Protein AF-A0A662VFW8-F1 (afdb_monomer)

Sequence (160 aa):
MGSIIVREAGLEDLKGFLRLYAEFYNELRLRQSLRTCDPNEFLEDVKRALARDKVFLAESNDGVLIGFIRVSQREGCYWVEELYVRPKYRGWGIGRRLVKVAERYVAKHDPFIYIMVLPQDRRAMRFWLHMGYTLLNTIELAKNLKSPGKHGGTRPFPLL

Mean predicted aligned error: 5.41 Å

Solvent-accessible surface area (backbone atoms only — not comparable to full-atom values): 10024 Å² total; per-residue (Å²): 133,80,64,71,49,74,44,75,62,58,81,85,37,50,73,60,49,35,49,55,51,36,50,49,54,30,55,54,26,49,77,67,77,41,80,70,74,64,47,73,80,45,46,68,58,46,54,48,40,72,74,72,33,52,42,36,35,31,29,40,78,85,71,44,79,47,30,39,31,35,33,41,75,57,97,93,41,40,31,51,78,46,78,46,57,46,77,93,59,57,92,70,56,52,68,59,54,46,50,57,50,50,51,61,56,41,61,76,78,39,98,60,76,43,72,86,76,63,87,83,45,55,67,58,51,53,50,42,47,73,73,70,54,79,86,84,82,81,84,89,85,78,79,87,88,61,86,83,59,100,75,73,75,91,72,79,72,82,83,129

Structure (mmCIF, N/CA/C/O backbone):
data_AF-A0A662VFW8-F1
#
_entry.id   AF-A0A662VFW8-F1
#
loop_
_atom_site.group_PDB
_atom_site.id
_atom_site.type_symbol
_atom_site.label_atom_id
_atom_site.label_alt_id
_atom_site.label_comp_id
_atom_site.label_asym_id
_atom_site.label_entity_id
_atom_site.label_seq_id
_atom_site.pdbx_PDB_ins_code
_atom_site.Cartn_x
_atom_site.Cartn_y
_atom_site.Cartn_z
_atom_site.occupancy
_atom_site.B_iso_or_equiv
_atom_site.auth_seq_id
_atom_site.auth_comp_id
_atom_site.auth_asym_id
_atom_site.auth_atom_id
_atom_site.pdbx_PDB_model_num
ATOM 1 N N . MET A 1 1 ? -21.309 -7.726 11.410 1.00 51.25 1 MET A N 1
ATOM 2 C CA . MET A 1 1 ? -19.987 -7.268 10.919 1.00 51.25 1 MET A CA 1
ATOM 3 C C . MET A 1 1 ? -20.240 -6.062 10.031 1.00 51.25 1 MET A C 1
ATOM 5 O O . MET A 1 1 ? -20.967 -6.217 9.059 1.00 51.25 1 MET A O 1
ATOM 9 N N . GLY A 1 2 ? -19.765 -4.873 10.413 1.00 60.75 2 GLY A N 1
ATOM 10 C CA . GLY A 1 2 ? -20.024 -3.645 9.650 1.00 60.75 2 GLY A CA 1
ATOM 11 C C . GLY A 1 2 ? -19.483 -3.746 8.223 1.00 60.75 2 GLY A C 1
ATOM 12 O O . GLY A 1 2 ? -18.476 -4.418 7.985 1.00 60.75 2 GLY A O 1
ATOM 13 N N . SER A 1 3 ? -20.164 -3.118 7.268 1.00 82.50 3 SER A N 1
ATOM 14 C CA . SER A 1 3 ? -19.655 -3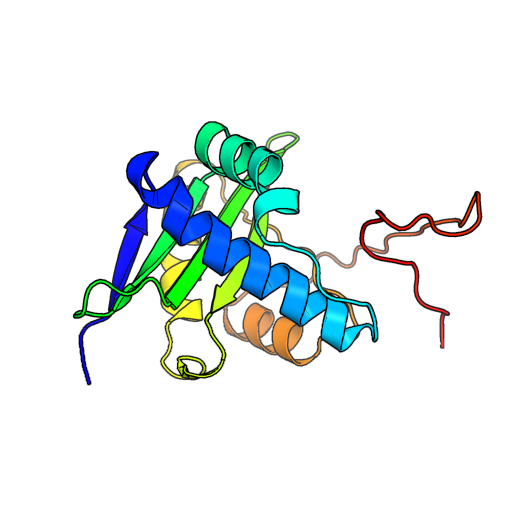.008 5.904 1.00 82.50 3 SER A CA 1
ATOM 15 C C . SER A 1 3 ? -18.337 -2.224 5.891 1.00 82.50 3 SER A C 1
ATOM 17 O O . SER A 1 3 ? -18.062 -1.389 6.750 1.00 82.50 3 SER A O 1
ATOM 19 N N . ILE A 1 4 ? -17.476 -2.570 4.939 1.00 91.75 4 ILE A N 1
ATOM 20 C CA . ILE A 1 4 ? -16.197 -1.901 4.701 1.00 91.75 4 ILE A CA 1
ATOM 21 C C . ILE A 1 4 ? -16.237 -1.434 3.264 1.00 91.75 4 ILE A C 1
ATOM 23 O O . ILE A 1 4 ? -16.420 -2.263 2.362 1.00 91.75 4 ILE A O 1
ATOM 27 N N . ILE A 1 5 ? -16.064 -0.133 3.083 1.00 94.88 5 ILE A N 1
ATOM 28 C CA . ILE A 1 5 ? -16.070 0.527 1.785 1.00 94.88 5 ILE A CA 1
ATOM 29 C C . ILE A 1 5 ? -14.619 0.671 1.337 1.00 94.88 5 ILE A C 1
ATOM 31 O O . ILE A 1 5 ? -13.746 1.010 2.133 1.00 94.88 5 ILE A O 1
ATOM 35 N N . VAL A 1 6 ? -14.355 0.370 0.066 1.00 97.69 6 VAL A N 1
ATOM 36 C CA . VAL A 1 6 ? -13.077 0.687 -0.575 1.00 97.69 6 VAL A CA 1
ATOM 37 C C . VAL A 1 6 ? -13.355 1.694 -1.674 1.00 97.69 6 VAL A C 1
ATOM 39 O O . VAL A 1 6 ? -14.168 1.418 -2.557 1.00 97.69 6 VAL A O 1
ATOM 42 N N . ARG A 1 7 ? -12.693 2.847 -1.608 1.00 97.31 7 ARG A N 1
ATOM 43 C CA . ARG A 1 7 ? -12.855 3.953 -2.557 1.00 97.31 7 ARG A CA 1
ATOM 44 C C . ARG A 1 7 ? -11.509 4.561 -2.917 1.00 97.31 7 ARG A C 1
ATOM 46 O O . ARG A 1 7 ? -10.520 4.338 -2.226 1.00 97.31 7 ARG A O 1
ATOM 53 N N . GLU A 1 8 ? -11.475 5.298 -4.013 1.00 98.25 8 GLU A N 1
ATOM 54 C CA . GLU A 1 8 ? -10.317 6.114 -4.370 1.00 98.25 8 GLU A CA 1
ATOM 55 C C . GLU A 1 8 ? -10.152 7.275 -3.378 1.00 98.25 8 GLU A C 1
ATOM 57 O O . GLU A 1 8 ? -11.145 7.776 -2.839 1.00 98.25 8 GLU A O 1
ATOM 62 N N . ALA A 1 9 ? -8.902 7.643 -3.097 1.00 98.06 9 ALA A N 1
ATOM 63 C CA . ALA A 1 9 ? -8.576 8.796 -2.270 1.00 98.06 9 ALA A CA 1
ATOM 64 C C . ALA A 1 9 ? -8.693 10.095 -3.075 1.00 98.06 9 ALA A C 1
ATOM 66 O O . ALA A 1 9 ? -8.200 10.168 -4.200 1.00 98.06 9 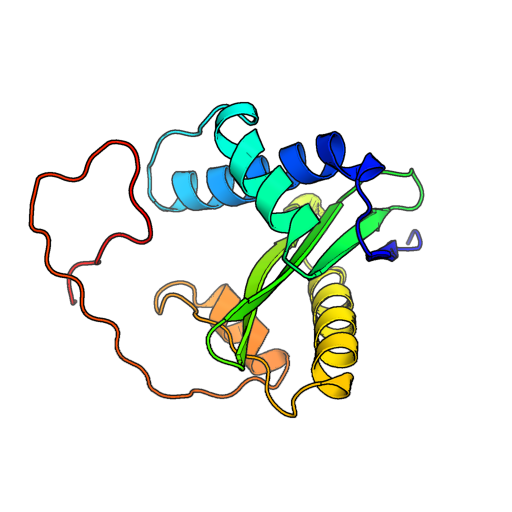ALA A O 1
ATOM 67 N N . GLY A 1 10 ? -9.280 11.122 -2.469 1.00 95.19 10 GLY A N 1
ATOM 68 C CA . GLY A 1 10 ? -9.253 12.492 -2.973 1.00 95.19 10 GLY A CA 1
ATOM 69 C C . GLY A 1 10 ? -8.277 13.381 -2.196 1.00 95.19 10 GLY A C 1
ATOM 70 O O . GLY A 1 10 ? -7.628 12.954 -1.236 1.00 95.19 10 GLY A O 1
ATOM 71 N N . LEU A 1 11 ? -8.170 14.653 -2.589 1.00 94.25 11 LEU A N 1
ATOM 72 C CA . LEU A 1 11 ? -7.330 15.634 -1.882 1.00 94.25 11 LEU A CA 1
ATOM 73 C C . LEU A 1 11 ? -7.852 15.923 -0.465 1.00 94.25 11 LEU A C 1
ATOM 75 O O . LEU A 1 11 ? -7.073 16.217 0.442 1.00 94.25 11 LEU A O 1
ATOM 79 N N . GLU A 1 12 ? -9.159 15.792 -0.258 1.00 95.69 12 GLU A N 1
ATOM 80 C CA . GLU A 1 12 ? -9.832 15.893 1.034 1.00 95.69 12 GLU A CA 1
ATOM 81 C C . GLU A 1 12 ? -9.348 14.838 2.041 1.00 95.69 12 GLU A C 1
ATOM 83 O O . GLU A 1 12 ? -9.361 15.078 3.251 1.00 95.69 12 GLU A O 1
ATOM 88 N N . ASP A 1 13 ? -8.839 13.699 1.560 1.00 97.31 13 ASP A N 1
ATOM 89 C CA . ASP A 1 13 ? -8.340 12.624 2.413 1.00 97.31 13 ASP A CA 1
ATOM 90 C C . ASP A 1 13 ? -6.935 12.891 2.958 1.00 97.31 13 ASP A C 1
ATOM 92 O O . ASP A 1 13 ? -6.475 12.125 3.807 1.00 97.31 13 ASP A O 1
ATOM 96 N N . LEU A 1 14 ? -6.253 13.969 2.541 1.00 97.50 14 LEU A N 1
ATOM 97 C CA . LEU A 1 14 ? -4.852 14.260 2.877 1.00 97.50 14 LEU A CA 1
ATOM 98 C C . LEU A 1 14 ? -4.530 14.000 4.351 1.00 97.50 14 LEU A C 1
ATOM 100 O O . LEU A 1 14 ? -3.603 13.261 4.677 1.00 97.50 14 LEU A O 1
ATOM 104 N N . LYS A 1 15 ? -5.323 14.568 5.263 1.00 97.38 15 LYS A N 1
ATOM 105 C CA . LYS A 1 15 ? -5.082 14.451 6.708 1.00 97.38 15 LYS A CA 1
ATOM 106 C C . LYS A 1 15 ? -5.307 13.024 7.222 1.00 97.38 15 LYS A C 1
ATOM 108 O O . LYS A 1 15 ? -4.638 12.588 8.159 1.00 97.38 15 LYS A O 1
ATOM 113 N N . GLY A 1 16 ? -6.288 12.316 6.666 1.00 97.25 16 GLY A N 1
ATOM 114 C CA . GLY A 1 16 ? -6.612 10.940 7.035 1.00 97.25 16 GLY A CA 1
ATOM 115 C C . GLY A 1 16 ? -5.577 9.952 6.510 1.00 97.25 16 GLY A C 1
ATOM 116 O O . GLY A 1 16 ? -5.076 9.121 7.270 1.00 97.25 16 GLY A O 1
ATOM 117 N N . PHE A 1 17 ? -5.212 10.100 5.240 1.00 98.12 17 PHE A N 1
ATOM 118 C CA . PHE A 1 17 ? -4.200 9.291 4.589 1.00 98.12 17 PHE A CA 1
ATOM 119 C C . PHE A 1 17 ? -2.814 9.524 5.199 1.00 98.12 17 PHE A C 1
ATOM 121 O O . PHE A 1 17 ? -2.138 8.547 5.501 1.00 98.12 17 PHE A O 1
ATOM 128 N N . LEU A 1 18 ? -2.442 10.770 5.530 1.00 98.31 18 LEU A N 1
ATOM 129 C CA . LEU A 1 18 ? -1.185 11.082 6.225 1.00 98.31 18 LEU A CA 1
ATOM 130 C C . LEU A 1 18 ? -1.009 10.282 7.518 1.00 98.31 18 LEU A C 1
ATOM 132 O O . LEU A 1 18 ? 0.066 9.745 7.778 1.00 98.31 18 LEU A O 1
ATOM 136 N N . ARG A 1 19 ? -2.075 10.151 8.317 1.00 97.44 19 ARG A N 1
ATOM 137 C CA . ARG A 1 19 ? -2.035 9.347 9.546 1.00 97.44 19 ARG A CA 1
ATOM 138 C C . ARG A 1 19 ? -1.812 7.866 9.251 1.00 97.44 19 ARG A C 1
ATOM 140 O O . ARG A 1 19 ? -0.947 7.263 9.874 1.00 97.44 19 ARG A O 1
ATOM 147 N N . LEU A 1 20 ? -2.552 7.287 8.301 1.00 97.56 20 LEU A N 1
ATOM 148 C CA . LEU A 1 20 ? -2.368 5.881 7.920 1.00 97.56 20 LEU A CA 1
ATOM 149 C C . LEU A 1 20 ? -0.976 5.612 7.334 1.00 97.56 20 LEU A C 1
ATOM 151 O O . LEU A 1 20 ? -0.376 4.580 7.625 1.00 97.56 20 LEU A O 1
ATOM 155 N N . TYR A 1 21 ? -0.465 6.536 6.527 1.00 97.06 21 TYR A N 1
ATOM 156 C CA . TYR A 1 21 ? 0.852 6.446 5.911 1.00 97.06 21 TYR A CA 1
ATOM 157 C C . TYR A 1 21 ? 1.960 6.475 6.973 1.00 97.06 21 TYR A C 1
ATOM 159 O O . TYR A 1 21 ? 2.838 5.613 6.990 1.00 97.06 21 TYR A O 1
ATOM 167 N N . ALA A 1 22 ? 1.863 7.399 7.933 1.00 96.81 22 ALA A N 1
ATOM 168 C CA . ALA A 1 22 ? 2.772 7.454 9.071 1.00 96.81 22 ALA A CA 1
ATOM 169 C C . ALA A 1 22 ? 2.686 6.191 9.945 1.00 96.81 22 ALA A C 1
ATOM 171 O O . ALA A 1 22 ? 3.717 5.657 10.347 1.00 96.81 22 ALA A O 1
ATOM 172 N N . GLU A 1 23 ? 1.480 5.673 10.213 1.00 97.12 23 GLU A N 1
ATOM 173 C CA . GLU A 1 23 ? 1.282 4.405 10.933 1.00 97.12 23 GLU A CA 1
ATOM 174 C C . GLU A 1 23 ? 1.973 3.229 10.224 1.00 97.12 23 GLU A C 1
ATOM 176 O O . GLU A 1 23 ? 2.644 2.431 10.882 1.00 97.12 23 GLU A O 1
ATOM 181 N N . PHE A 1 24 ? 1.868 3.141 8.893 1.00 95.31 24 PHE A N 1
ATOM 182 C CA . PHE A 1 24 ? 2.545 2.119 8.093 1.00 95.31 24 PHE A CA 1
ATOM 183 C C . PHE A 1 24 ? 4.072 2.184 8.245 1.00 95.31 24 PHE A C 1
ATOM 185 O O . PHE A 1 24 ? 4.696 1.188 8.627 1.00 95.31 24 PHE A O 1
ATOM 192 N N . TYR A 1 25 ? 4.683 3.349 8.003 1.00 92.19 25 TYR A N 1
ATOM 193 C CA . TYR A 1 25 ? 6.140 3.492 8.094 1.00 92.19 25 T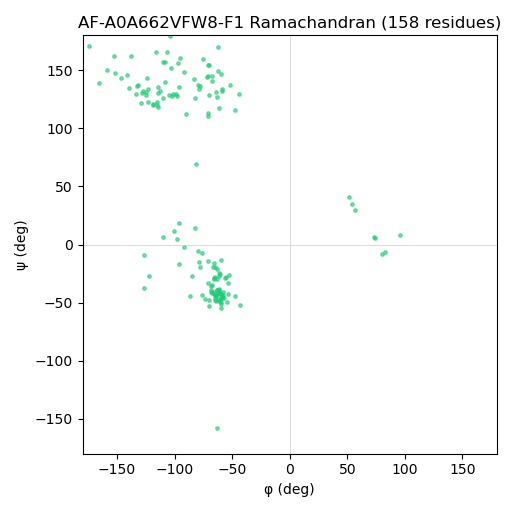YR A CA 1
ATOM 194 C C . TYR A 1 25 ? 6.659 3.344 9.521 1.00 92.19 25 TYR A C 1
ATOM 196 O O . TYR A 1 25 ? 7.738 2.787 9.727 1.00 92.19 25 TYR A O 1
ATOM 204 N N . ASN A 1 26 ? 5.899 3.795 10.516 1.00 92.69 26 ASN A N 1
ATOM 205 C CA . ASN A 1 26 ? 6.261 3.607 11.914 1.00 92.69 26 ASN A CA 1
ATOM 206 C C . ASN A 1 26 ? 6.182 2.131 12.322 1.00 92.69 26 ASN A C 1
ATOM 208 O O . ASN A 1 26 ? 7.086 1.654 13.005 1.00 92.69 26 ASN A O 1
ATOM 212 N N . GLU A 1 27 ? 5.191 1.368 11.848 1.00 90.75 27 GLU A N 1
ATOM 213 C CA . GLU A 1 27 ? 5.159 -0.085 12.055 1.00 90.75 27 GLU A CA 1
ATOM 214 C C . GLU A 1 27 ? 6.369 -0.776 11.403 1.00 90.75 27 GLU A C 1
ATOM 216 O O . GLU A 1 27 ? 6.988 -1.643 12.024 1.00 90.75 27 GLU A O 1
ATOM 221 N N . LEU A 1 28 ? 6.754 -0.376 10.186 1.00 86.69 28 LEU A N 1
ATOM 222 C CA . LEU A 1 28 ? 7.939 -0.911 9.508 1.00 86.69 28 LEU A CA 1
ATOM 223 C C . LEU A 1 28 ? 9.238 -0.576 10.259 1.00 86.69 28 LEU A C 1
ATOM 225 O O . LEU A 1 28 ? 10.081 -1.452 10.452 1.00 86.69 28 LEU A O 1
ATOM 229 N N . ARG A 1 29 ? 9.384 0.668 10.728 1.00 87.25 29 ARG A N 1
ATOM 230 C CA . ARG A 1 29 ? 10.531 1.126 11.529 1.00 87.25 29 ARG A CA 1
ATOM 231 C C . ARG A 1 29 ? 10.667 0.334 12.822 1.00 87.25 29 ARG A C 1
ATOM 233 O O . ARG A 1 29 ? 11.758 -0.142 13.120 1.00 87.25 29 ARG A O 1
ATOM 240 N N . LEU A 1 30 ? 9.568 0.126 13.547 1.00 86.75 30 LEU A N 1
ATOM 241 C CA . LEU A 1 30 ? 9.576 -0.650 14.788 1.00 86.75 30 LEU A CA 1
ATOM 242 C C . LEU A 1 30 ? 10.006 -2.103 14.556 1.00 86.75 30 LEU A C 1
ATOM 244 O O . LEU A 1 30 ? 10.788 -2.636 15.339 1.00 86.75 30 LEU A O 1
ATOM 248 N N . ARG A 1 31 ? 9.583 -2.728 13.448 1.00 83.38 31 ARG A N 1
ATOM 249 C CA . ARG A 1 31 ? 10.052 -4.074 13.060 1.00 83.38 31 ARG A CA 1
ATOM 250 C C . ARG A 1 31 ? 11.553 -4.134 12.760 1.00 83.38 31 ARG A C 1
ATOM 252 O O . ARG A 1 31 ? 12.132 -5.213 12.800 1.00 83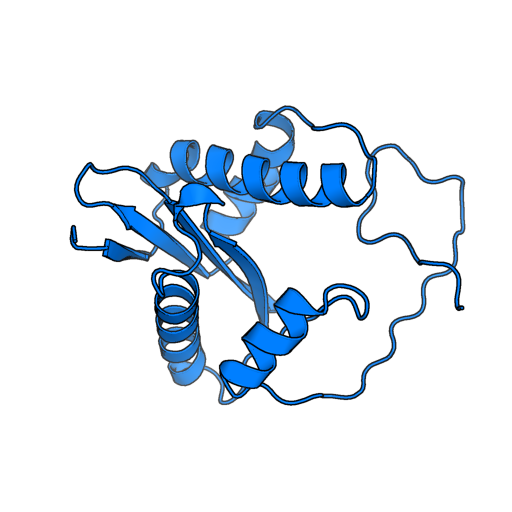.38 31 ARG A O 1
ATOM 259 N N . GLN A 1 32 ? 12.169 -2.998 12.447 1.00 80.56 32 GLN A N 1
ATOM 260 C CA . GLN A 1 32 ? 13.606 -2.853 12.196 1.00 80.56 32 GLN A CA 1
ATOM 261 C C . GLN A 1 32 ? 14.359 -2.275 13.407 1.00 80.56 32 GLN A C 1
ATOM 263 O O . GLN A 1 32 ? 15.510 -1.862 13.270 1.00 80.56 32 GLN A O 1
ATOM 268 N N . SER A 1 33 ? 13.719 -2.206 14.581 1.00 84.25 33 SER A N 1
ATOM 269 C CA . SER A 1 33 ? 14.279 -1.600 15.798 1.00 84.25 33 SER A CA 1
ATOM 270 C C . SER A 1 33 ? 14.704 -0.133 15.613 1.00 84.25 33 SER A C 1
ATOM 272 O O . SER A 1 33 ? 15.631 0.353 16.263 1.00 84.25 33 SER A O 1
ATOM 274 N N . LEU A 1 34 ? 14.029 0.589 14.715 1.00 81.00 34 LEU A N 1
ATOM 275 C CA . LEU A 1 34 ? 14.224 2.015 14.462 1.00 81.00 34 LEU A CA 1
ATOM 276 C C . LEU A 1 34 ? 13.197 2.854 15.233 1.00 81.00 34 LEU A C 1
ATOM 278 O O . LEU A 1 34 ? 12.098 2.401 15.552 1.00 81.00 34 LEU A O 1
ATOM 282 N N . ARG A 1 35 ? 13.544 4.121 15.490 1.00 84.31 35 ARG A N 1
ATOM 283 C CA . ARG A 1 35 ? 12.628 5.098 16.099 1.00 84.31 35 ARG A CA 1
ATOM 284 C C . ARG A 1 35 ? 11.529 5.513 15.117 1.00 84.31 35 ARG A C 1
ATOM 286 O O . ARG A 1 35 ? 11.785 5.639 13.914 1.00 84.31 35 ARG A O 1
ATOM 293 N N . THR A 1 36 ? 10.338 5.759 15.657 1.00 89.56 36 THR A N 1
ATOM 294 C CA . THR A 1 36 ? 9.199 6.332 14.933 1.00 89.56 36 THR A CA 1
ATOM 295 C C . THR A 1 36 ? 9.442 7.800 14.589 1.00 89.56 36 THR A C 1
ATOM 297 O O . THR A 1 36 ? 10.195 8.485 15.281 1.00 89.56 36 THR A O 1
ATOM 300 N N . CYS A 1 37 ? 8.777 8.266 13.540 1.00 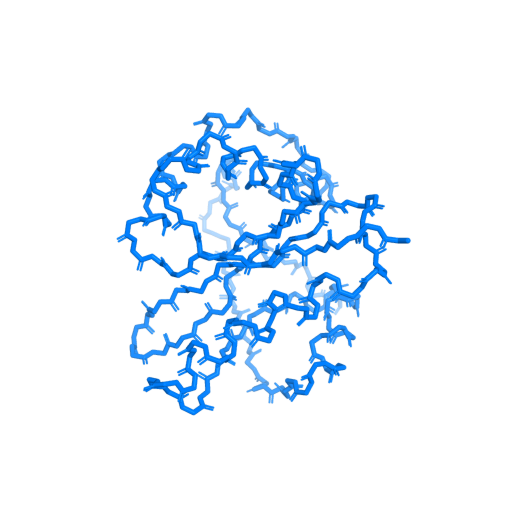86.31 37 CYS A N 1
ATOM 301 C CA . CYS A 1 37 ? 8.793 9.647 13.066 1.00 86.31 37 CYS A CA 1
ATOM 302 C C . CYS A 1 37 ? 7.443 10.327 13.317 1.00 86.31 37 CYS A C 1
ATOM 304 O O . CYS A 1 37 ? 6.411 9.649 13.424 1.00 86.31 37 CYS A O 1
ATOM 306 N N . ASP A 1 38 ? 7.459 11.660 13.379 1.00 93.19 38 ASP A N 1
ATOM 307 C CA . ASP A 1 38 ? 6.230 12.455 13.409 1.00 93.19 38 ASP A CA 1
ATOM 308 C C . ASP A 1 38 ? 5.493 12.331 12.062 1.00 93.19 38 ASP A C 1
ATOM 310 O O . ASP A 1 38 ? 6.146 12.333 11.014 1.00 93.19 38 ASP A O 1
ATOM 314 N N . PRO A 1 39 ? 4.149 12.233 12.037 1.00 92.75 39 PRO A N 1
ATOM 315 C CA . PRO A 1 39 ? 3.409 12.139 10.784 1.00 92.75 39 PRO A CA 1
ATOM 316 C C . PRO A 1 39 ? 3.716 13.253 9.779 1.00 92.75 39 PRO A C 1
ATOM 318 O O . PRO A 1 39 ? 3.710 12.986 8.581 1.00 92.75 39 PRO A O 1
ATOM 321 N N . ASN A 1 40 ? 4.015 14.476 10.230 1.00 94.56 40 ASN A N 1
ATOM 322 C CA . ASN A 1 40 ? 4.293 15.599 9.332 1.00 94.56 40 ASN A CA 1
ATOM 323 C C . ASN A 1 40 ? 5.590 15.422 8.533 1.00 94.56 40 ASN A C 1
ATOM 325 O O . ASN A 1 40 ? 5.721 16.037 7.476 1.00 94.56 40 ASN A O 1
ATOM 329 N N . GLU A 1 41 ? 6.508 14.550 8.968 1.00 93.56 41 GLU A N 1
ATOM 330 C CA . GLU A 1 41 ? 7.696 14.195 8.179 1.00 93.56 41 GLU A CA 1
ATOM 331 C C . GLU A 1 41 ? 7.323 13.543 6.837 1.00 93.56 41 GLU A C 1
ATOM 333 O O . GLU A 1 41 ? 8.090 13.633 5.884 1.00 93.56 41 GLU A O 1
ATOM 338 N N . PHE A 1 42 ? 6.135 12.937 6.735 1.00 94.81 42 PHE A N 1
ATOM 339 C CA . PHE A 1 42 ? 5.642 12.283 5.518 1.00 94.81 42 PHE A CA 1
ATOM 340 C C . PHE A 1 42 ? 4.696 13.160 4.686 1.00 94.81 42 PHE A C 1
ATOM 342 O O . PHE A 1 42 ? 4.127 12.688 3.702 1.00 94.81 42 PHE A O 1
ATOM 349 N N . LEU A 1 43 ? 4.477 14.425 5.065 1.00 96.06 43 LEU A N 1
ATOM 350 C CA . LEU A 1 43 ? 3.463 15.271 4.426 1.00 96.06 43 LEU A CA 1
ATOM 351 C C . LEU A 1 43 ? 3.707 15.446 2.921 1.00 96.06 43 LEU A C 1
ATOM 353 O O . LEU A 1 43 ? 2.775 15.321 2.127 1.00 96.06 43 LEU A O 1
ATOM 357 N N . GLU A 1 44 ? 4.950 15.716 2.526 1.00 95.88 44 GLU A N 1
ATOM 358 C CA . GLU A 1 44 ? 5.300 15.924 1.117 1.00 95.88 44 GLU A CA 1
ATOM 359 C C . GLU A 1 44 ? 5.243 14.627 0.300 1.00 95.88 44 GLU A C 1
ATOM 361 O O . GLU A 1 44 ? 4.832 14.651 -0.863 1.00 95.88 44 GLU A O 1
ATOM 366 N N . ASP A 1 45 ? 5.567 13.484 0.910 1.00 95.06 45 ASP A N 1
ATOM 367 C CA . ASP A 1 45 ? 5.419 12.172 0.273 1.00 95.06 45 ASP A CA 1
ATOM 368 C C . ASP A 1 45 ? 3.945 11.860 0.006 1.00 95.06 45 ASP A C 1
ATOM 370 O O . ASP A 1 45 ? 3.578 11.450 -1.093 1.00 95.06 45 ASP A O 1
ATOM 374 N N . VAL A 1 46 ? 3.075 12.135 0.979 1.00 96.94 46 VAL A N 1
ATOM 375 C CA . VAL A 1 46 ? 1.631 11.903 0.861 1.00 96.94 46 VAL A CA 1
ATOM 376 C C . VAL A 1 46 ? 0.995 12.836 -0.167 1.00 96.94 46 VAL A C 1
ATOM 378 O O . VAL A 1 46 ? 0.182 12.385 -0.973 1.00 96.94 46 VAL A O 1
ATOM 381 N N . LYS A 1 47 ? 1.383 14.119 -0.201 1.00 97.19 47 LYS A N 1
ATOM 382 C CA . LYS A 1 47 ? 0.938 15.047 -1.257 1.00 97.19 47 LYS A CA 1
ATOM 383 C C . LYS A 1 47 ? 1.346 14.548 -2.640 1.00 97.19 47 LYS A C 1
ATOM 385 O O . LYS A 1 47 ? 0.538 14.573 -3.564 1.00 97.19 47 LYS A O 1
ATOM 390 N N . ARG A 1 48 ? 2.587 14.072 -2.785 1.00 96.00 48 ARG A N 1
ATOM 391 C CA . ARG A 1 48 ? 3.089 13.514 -4.046 1.00 96.00 48 ARG A CA 1
ATOM 392 C C . ARG A 1 48 ? 2.324 12.257 -4.448 1.00 96.00 48 ARG A C 1
ATOM 394 O O . ARG A 1 48 ? 1.956 12.146 -5.613 1.00 96.00 48 ARG A O 1
ATOM 401 N N . ALA A 1 49 ? 2.058 11.367 -3.494 1.00 96.12 49 ALA A N 1
ATOM 402 C CA . ALA A 1 49 ? 1.283 10.155 -3.713 1.00 96.12 49 ALA A CA 1
ATOM 403 C C . ALA A 1 49 ? -0.136 10.474 -4.199 1.00 96.12 49 ALA A C 1
ATOM 405 O O . ALA A 1 49 ? -0.558 9.950 -5.221 1.00 96.12 49 ALA A O 1
ATOM 406 N N . LEU A 1 50 ? -0.850 11.388 -3.533 1.00 97.19 50 LEU A N 1
ATOM 407 C CA . LEU A 1 50 ? -2.198 11.793 -3.956 1.00 97.19 50 LEU A CA 1
ATOM 408 C C . LEU A 1 50 ? -2.221 12.498 -5.320 1.00 97.19 50 LEU A C 1
ATOM 410 O O . LEU A 1 50 ? -3.231 12.449 -6.012 1.00 97.19 50 LEU A O 1
ATOM 414 N N . ALA A 1 51 ? -1.129 13.162 -5.708 1.00 96.25 51 ALA A N 1
ATOM 415 C CA . ALA A 1 51 ? -1.050 13.879 -6.978 1.00 96.25 51 ALA A CA 1
ATOM 416 C C . ALA A 1 51 ? -0.648 12.998 -8.174 1.00 96.25 51 ALA A C 1
ATOM 418 O O . ALA A 1 51 ? -0.952 13.356 -9.310 1.00 96.25 51 ALA A O 1
ATOM 419 N N . ARG A 1 52 ? 0.100 11.911 -7.949 1.00 95.31 52 ARG A N 1
ATOM 420 C CA . ARG A 1 52 ? 0.739 11.131 -9.029 1.00 95.31 52 ARG A CA 1
ATOM 421 C C . ARG A 1 52 ? 0.345 9.664 -9.068 1.00 95.31 52 ARG A C 1
ATOM 423 O O . ARG A 1 52 ? 0.399 9.065 -10.138 1.00 95.31 52 ARG A O 1
ATOM 430 N N . ASP A 1 53 ? -0.021 9.097 -7.928 1.00 97.50 53 ASP A N 1
ATOM 431 C CA . ASP A 1 53 ? -0.270 7.670 -7.792 1.00 97.50 53 ASP A CA 1
ATOM 432 C C . ASP A 1 53 ? -1.761 7.384 -7.669 1.00 97.50 53 ASP A C 1
ATOM 434 O O . ASP A 1 53 ? -2.582 8.255 -7.377 1.00 97.50 53 ASP A O 1
ATOM 438 N N . LYS A 1 54 ? -2.114 6.111 -7.834 1.00 98.06 54 LYS A N 1
ATOM 439 C CA . LYS A 1 54 ? -3.452 5.634 -7.521 1.00 98.06 54 LYS A CA 1
ATOM 440 C C . LYS A 1 54 ? -3.504 5.168 -6.074 1.00 98.06 54 LYS A C 1
ATOM 442 O O . LYS A 1 54 ? -2.905 4.153 -5.721 1.00 98.06 54 LYS A O 1
ATOM 447 N N . VAL A 1 55 ? -4.244 5.889 -5.238 1.00 98.75 55 VAL A N 1
ATOM 448 C CA . VAL A 1 55 ? -4.446 5.535 -3.828 1.00 98.75 55 VAL A CA 1
ATOM 449 C C . VAL A 1 55 ? -5.888 5.094 -3.619 1.00 98.75 55 VAL A C 1
ATOM 451 O O . VAL A 1 55 ? -6.825 5.820 -3.942 1.00 98.75 55 VAL A O 1
ATOM 454 N N . PHE A 1 56 ? -6.075 3.908 -3.042 1.00 98.81 56 PHE A N 1
ATOM 455 C CA . PHE A 1 56 ? -7.381 3.444 -2.581 1.00 98.81 56 PHE A CA 1
ATOM 456 C C . PHE A 1 56 ? -7.384 3.308 -1.065 1.00 98.81 56 PHE A C 1
ATOM 458 O O . PHE A 1 56 ? -6.456 2.747 -0.482 1.00 98.81 56 PHE A O 1
ATOM 465 N N . LEU A 1 57 ? -8.452 3.784 -0.436 1.00 98.69 57 LEU A N 1
ATOM 466 C CA . LEU A 1 57 ? -8.658 3.778 1.003 1.00 98.69 57 LEU A CA 1
ATOM 467 C C . LEU A 1 57 ? -9.728 2.757 1.373 1.00 98.69 57 LEU A C 1
ATOM 469 O O . LEU A 1 57 ? -10.744 2.626 0.692 1.00 98.69 57 LEU A O 1
ATOM 473 N N . ALA A 1 58 ? -9.502 2.048 2.476 1.00 98.38 58 ALA A N 1
ATOM 474 C CA . ALA A 1 58 ? -10.520 1.261 3.152 1.00 98.38 58 ALA A CA 1
ATOM 475 C C . ALA A 1 58 ? -11.081 2.071 4.322 1.00 98.38 58 ALA A C 1
ATOM 477 O O . ALA A 1 58 ? -10.325 2.513 5.191 1.00 98.38 58 ALA A O 1
ATOM 478 N N . GLU A 1 59 ? -12.400 2.200 4.367 1.00 97.25 59 GLU A N 1
ATOM 479 C CA . GLU A 1 59 ? -13.139 2.960 5.370 1.00 97.25 59 GLU A CA 1
ATOM 480 C C . GLU A 1 59 ? -14.161 2.048 6.063 1.00 97.25 59 GLU A C 1
ATOM 482 O O . GLU A 1 59 ? -14.852 1.247 5.422 1.00 97.25 59 GLU A O 1
ATOM 487 N N . SER A 1 60 ? -14.217 2.116 7.392 1.00 93.50 60 SER A N 1
ATOM 488 C CA . SER A 1 60 ? -15.281 1.480 8.178 1.00 93.50 60 SER A CA 1
ATOM 489 C C . SER A 1 60 ? -16.581 2.278 8.075 1.00 93.50 60 SER A C 1
ATOM 491 O O . SER A 1 60 ? -16.528 3.479 7.840 1.00 93.50 60 SER A O 1
ATOM 493 N N . ASN A 1 61 ? -17.725 1.660 8.370 1.00 86.50 61 ASN A N 1
ATOM 494 C CA . ASN A 1 61 ? -19.019 2.356 8.422 1.00 86.50 61 ASN A CA 1
ATOM 495 C C . ASN A 1 61 ? -19.057 3.602 9.320 1.00 86.50 61 ASN A C 1
ATOM 497 O O . ASN A 1 61 ? -19.845 4.502 9.057 1.00 86.50 61 ASN A O 1
ATOM 501 N N . ASP A 1 62 ? -18.205 3.671 10.343 1.00 88.31 62 ASP A N 1
ATOM 502 C CA . ASP A 1 62 ? -18.123 4.819 11.253 1.00 88.31 62 ASP A CA 1
ATOM 503 C C . ASP A 1 62 ? -17.265 5.969 10.677 1.00 88.31 62 ASP A C 1
ATOM 505 O O . ASP A 1 62 ? -16.803 6.840 11.411 1.00 88.31 62 ASP A O 1
ATOM 509 N N . GLY A 1 63 ? -16.957 5.942 9.374 1.00 89.25 63 GLY A N 1
ATOM 510 C CA . GLY A 1 63 ? -16.142 6.949 8.681 1.00 89.25 63 GLY A CA 1
ATOM 511 C C . GLY A 1 63 ? -14.641 6.871 8.977 1.00 89.25 63 GLY A C 1
ATOM 512 O O . GLY A 1 63 ? -13.859 7.730 8.571 1.00 89.25 63 GLY A O 1
ATOM 513 N N . VAL A 1 64 ? -14.193 5.854 9.720 1.00 93.19 64 VAL A N 1
ATOM 514 C CA . VAL A 1 64 ? -12.777 5.710 10.078 1.00 93.19 64 VAL A CA 1
ATOM 515 C C . VAL A 1 64 ? -12.003 5.063 8.932 1.00 93.19 64 VAL A C 1
ATOM 517 O O . VAL A 1 64 ? -12.321 3.949 8.517 1.00 93.19 64 VAL A O 1
ATOM 520 N N . LEU A 1 65 ? -10.925 5.708 8.477 1.00 97.31 65 LEU A N 1
ATOM 521 C CA . LEU A 1 65 ? -9.959 5.085 7.569 1.00 97.31 65 LEU A CA 1
ATOM 522 C C . LEU A 1 65 ? -9.163 3.994 8.306 1.00 97.31 65 LEU A C 1
ATOM 524 O O . LEU A 1 65 ? -8.606 4.216 9.389 1.00 97.31 65 LEU A O 1
ATOM 528 N N . ILE A 1 66 ? -9.114 2.797 7.726 1.00 97.75 66 ILE A N 1
ATOM 529 C CA . ILE A 1 66 ? -8.574 1.587 8.369 1.00 97.75 66 ILE A CA 1
ATOM 530 C C . ILE A 1 66 ? -7.501 0.865 7.552 1.00 97.75 66 ILE A C 1
ATOM 532 O O . ILE A 1 66 ? -6.846 -0.046 8.067 1.00 97.75 66 ILE A O 1
ATOM 536 N N . GLY A 1 67 ? -7.290 1.270 6.306 1.00 98.38 67 GLY A N 1
ATOM 537 C CA . GLY A 1 67 ? -6.239 0.736 5.453 1.00 98.38 67 GLY A CA 1
ATOM 538 C C . GLY A 1 67 ? -6.150 1.478 4.130 1.00 98.38 67 GLY A C 1
ATOM 539 O O . GLY A 1 67 ? -7.019 2.287 3.811 1.00 98.38 67 GLY A O 1
ATOM 540 N N . PHE A 1 68 ? -5.102 1.194 3.370 1.00 98.81 68 PHE A N 1
ATOM 541 C CA . PHE A 1 68 ? -4.903 1.741 2.038 1.00 98.81 68 PHE A CA 1
ATOM 542 C C . PHE A 1 68 ? -4.057 0.807 1.171 1.00 98.81 68 PHE A C 1
ATOM 544 O O . PHE A 1 68 ? -3.359 -0.074 1.681 1.00 98.81 68 PHE A O 1
ATOM 551 N N . ILE A 1 69 ? -4.115 1.024 -0.137 1.00 98.81 69 ILE A N 1
ATOM 552 C CA . ILE A 1 69 ? -3.151 0.511 -1.111 1.00 98.81 69 ILE A CA 1
ATOM 553 C C . ILE A 1 69 ? -2.746 1.659 -2.035 1.00 98.81 69 ILE A C 1
ATOM 555 O O . ILE A 1 69 ? -3.607 2.435 -2.457 1.00 98.81 69 ILE A O 1
ATOM 559 N N . ARG A 1 70 ? -1.448 1.776 -2.324 1.00 98.62 70 ARG A N 1
ATOM 560 C CA . ARG A 1 70 ? -0.905 2.746 -3.281 1.00 98.62 70 ARG A CA 1
ATOM 561 C C . ARG A 1 70 ? -0.299 2.008 -4.465 1.00 98.62 70 ARG A C 1
ATOM 563 O O . ARG A 1 70 ? 0.493 1.084 -4.281 1.00 98.62 70 ARG A O 1
ATOM 570 N N . VAL A 1 71 ? -0.675 2.436 -5.665 1.00 98.62 71 VAL A N 1
ATOM 571 C CA . VAL A 1 71 ? -0.127 1.949 -6.927 1.00 98.62 71 VAL A CA 1
ATOM 572 C C . VAL A 1 71 ? 0.528 3.106 -7.663 1.00 98.62 71 VAL A C 1
ATOM 574 O O . VAL A 1 71 ? -0.155 4.072 -8.002 1.00 98.62 71 VAL A O 1
ATOM 577 N N . SER A 1 72 ? 1.824 3.003 -7.929 1.00 97.81 72 SER A N 1
ATOM 578 C CA . SER A 1 72 ? 2.540 3.952 -8.782 1.00 97.81 72 SER A CA 1
ATOM 579 C C . SER A 1 72 ? 2.616 3.433 -10.218 1.00 97.81 72 SER A C 1
ATOM 581 O O . SER A 1 72 ? 2.467 2.233 -10.477 1.00 97.81 72 SER A O 1
ATOM 583 N N . GLN A 1 73 ? 2.877 4.343 -11.154 1.00 96.88 73 GLN A N 1
ATOM 584 C CA . GLN A 1 73 ? 3.302 4.002 -12.507 1.00 96.88 73 GLN A CA 1
ATOM 585 C C . GLN A 1 73 ? 4.722 4.528 -12.721 1.00 96.88 73 GLN A C 1
ATOM 587 O O . GLN A 1 73 ? 4.967 5.732 -12.629 1.00 96.88 73 GLN A O 1
ATOM 592 N N . ARG A 1 74 ? 5.665 3.629 -13.013 1.00 93.38 74 ARG A N 1
ATOM 593 C CA . ARG A 1 74 ? 7.064 3.971 -13.302 1.00 93.38 74 ARG A CA 1
ATOM 594 C C . ARG A 1 74 ? 7.579 3.109 -14.445 1.00 93.38 74 ARG A C 1
ATOM 596 O O . ARG A 1 74 ? 7.320 1.911 -14.475 1.00 93.38 74 ARG A O 1
ATOM 603 N N . GLU A 1 75 ? 8.272 3.741 -15.392 1.00 90.38 75 GLU A N 1
ATOM 604 C CA . GLU A 1 75 ? 8.874 3.067 -16.557 1.00 90.38 75 GLU A CA 1
ATOM 605 C C . GLU A 1 75 ? 7.866 2.231 -17.372 1.00 90.38 75 GLU A C 1
ATOM 607 O O . GLU A 1 75 ? 8.184 1.164 -17.881 1.00 90.38 75 GLU A 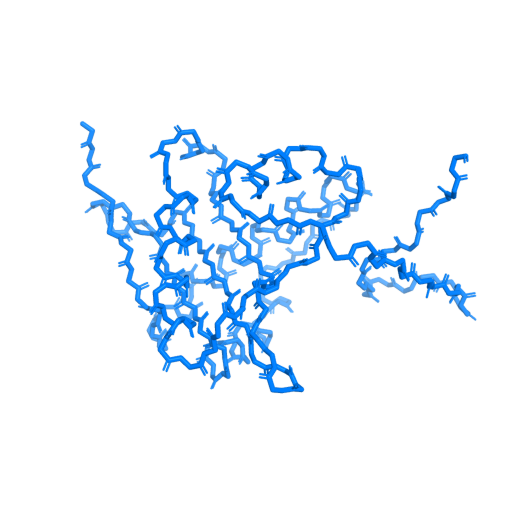O 1
ATOM 612 N N . GLY A 1 76 ? 6.617 2.702 -17.467 1.00 91.31 76 GLY A N 1
ATOM 613 C CA . GLY A 1 76 ? 5.535 1.998 -18.166 1.00 91.31 76 GLY A CA 1
ATOM 614 C C . GLY A 1 76 ? 4.874 0.869 -17.368 1.00 91.31 76 GLY A C 1
ATOM 615 O O . GLY A 1 76 ? 3.826 0.397 -17.780 1.00 91.31 76 GLY A O 1
ATOM 616 N N . CYS A 1 77 ? 5.410 0.500 -16.204 1.00 95.25 77 CYS A N 1
ATOM 617 C CA . CYS A 1 77 ? 4.897 -0.579 -15.360 1.00 95.25 77 CYS A CA 1
ATOM 618 C C . CYS A 1 77 ? 4.113 -0.048 -14.150 1.00 95.25 77 CYS A C 1
ATOM 620 O O . CYS A 1 77 ? 4.418 1.023 -13.614 1.00 95.25 77 CYS A O 1
ATOM 622 N N . TYR A 1 78 ? 3.152 -0.839 -13.666 1.00 98.06 78 TYR A N 1
ATOM 623 C CA . TYR A 1 78 ? 2.369 -0.538 -12.464 1.00 98.06 78 TYR A CA 1
ATOM 624 C C . TYR A 1 78 ? 2.866 -1.325 -11.254 1.00 98.06 78 TYR A C 1
ATOM 626 O O . TYR A 1 78 ? 2.979 -2.550 -11.301 1.00 98.06 78 TYR A O 1
ATOM 634 N N . TRP A 1 79 ? 3.112 -0.632 -10.146 1.00 97.81 79 TRP A N 1
ATOM 635 C CA . TRP A 1 79 ? 3.686 -1.227 -8.941 1.00 97.81 79 TRP A CA 1
ATOM 636 C C . TRP A 1 79 ? 2.796 -0.975 -7.737 1.00 97.81 79 TRP A C 1
ATOM 638 O O . TRP A 1 79 ? 2.461 0.172 -7.456 1.00 97.81 79 TRP A O 1
ATOM 648 N N . VAL A 1 80 ? 2.450 -2.023 -6.988 1.00 98.31 80 VAL A N 1
ATOM 649 C CA . VAL A 1 80 ? 1.978 -1.852 -5.612 1.00 98.31 80 VAL A CA 1
ATOM 650 C C . VAL A 1 80 ? 3.175 -1.433 -4.773 1.00 98.31 80 VAL A C 1
ATOM 652 O O . VAL A 1 80 ? 4.081 -2.231 -4.537 1.00 98.31 80 VAL A O 1
ATOM 655 N N . GLU A 1 81 ? 3.165 -0.186 -4.321 1.00 96.38 81 GLU A N 1
ATOM 656 C CA . GLU A 1 81 ? 4.246 0.358 -3.502 1.00 96.38 81 GLU A CA 1
ATOM 657 C C . GLU A 1 81 ? 4.007 0.046 -2.022 1.00 96.38 81 GLU A C 1
ATOM 659 O O . GLU A 1 81 ? 4.894 -0.437 -1.321 1.00 96.38 81 GLU A O 1
ATOM 664 N N . GLU A 1 82 ? 2.771 0.227 -1.547 1.00 96.56 82 GLU A N 1
ATOM 665 C CA . GLU A 1 82 ? 2.384 -0.144 -0.189 1.00 96.56 82 GLU A CA 1
ATOM 666 C C . GLU A 1 82 ? 0.983 -0.743 -0.136 1.00 96.56 82 GLU A C 1
ATOM 668 O O . GLU A 1 82 ? 0.051 -0.308 -0.815 1.00 96.56 82 GLU A O 1
ATOM 673 N N . LEU A 1 83 ? 0.825 -1.698 0.778 1.00 98.12 83 LEU A N 1
ATOM 674 C CA . LEU A 1 83 ? -0.458 -2.190 1.254 1.00 98.12 83 LEU A CA 1
ATOM 675 C C . LEU A 1 83 ? -0.448 -2.152 2.779 1.00 98.12 83 LEU A C 1
ATOM 677 O O . LEU A 1 83 ? 0.359 -2.826 3.425 1.00 98.12 83 LEU A O 1
ATOM 681 N N . TYR A 1 84 ? -1.395 -1.425 3.360 1.00 97.88 84 TYR A N 1
AT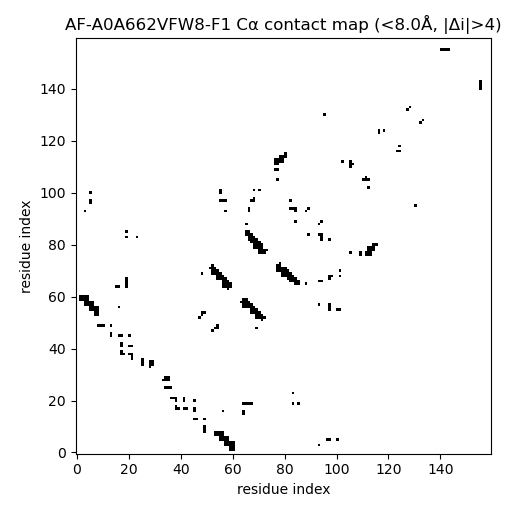OM 682 C CA . TYR A 1 84 ? -1.534 -1.332 4.803 1.00 97.88 84 TYR A CA 1
ATOM 683 C C . TYR A 1 84 ? -2.969 -1.563 5.252 1.00 97.88 84 TYR A C 1
ATOM 685 O O . TYR A 1 84 ? -3.927 -1.036 4.695 1.00 97.88 84 TYR A O 1
ATOM 693 N N . VAL A 1 85 ? -3.107 -2.329 6.329 1.00 98.06 85 VAL A N 1
ATOM 694 C CA . VAL A 1 85 ? -4.338 -2.427 7.111 1.00 98.06 85 VAL A CA 1
ATOM 695 C C . VAL A 1 85 ? -3.931 -2.309 8.568 1.00 98.06 85 VAL A C 1
ATOM 697 O O . VAL A 1 85 ? -3.029 -3.032 9.014 1.00 98.06 85 VAL A O 1
ATOM 700 N N . ARG A 1 86 ? -4.601 -1.428 9.311 1.00 97.06 86 ARG A N 1
ATOM 701 C CA . ARG A 1 86 ? -4.382 -1.251 10.750 1.00 97.06 86 ARG A CA 1
ATOM 702 C C . ARG A 1 86 ? -4.458 -2.601 11.478 1.00 97.06 86 ARG A C 1
ATOM 704 O O . ARG A 1 86 ? -5.378 -3.375 11.194 1.00 97.06 86 ARG A O 1
ATOM 711 N N . PRO A 1 87 ? -3.555 -2.898 12.435 1.00 95.44 87 PRO A N 1
ATOM 712 C CA . PRO A 1 87 ? -3.452 -4.213 13.073 1.00 95.44 87 PRO A CA 1
ATOM 713 C C . PRO A 1 87 ? -4.781 -4.807 13.550 1.00 95.44 87 PRO A C 1
ATOM 715 O O . PRO A 1 87 ? -5.064 -5.966 13.250 1.00 95.44 87 PRO A O 1
ATOM 718 N N . LYS A 1 88 ? -5.629 -3.995 14.195 1.00 94.69 88 LYS A N 1
ATOM 719 C CA . LYS A 1 88 ? -6.925 -4.420 14.751 1.00 94.69 88 LYS A CA 1
ATOM 720 C C . LYS A 1 88 ? -7.979 -4.851 13.719 1.00 94.69 88 LYS A C 1
ATOM 722 O O . LYS A 1 88 ? -8.943 -5.498 14.100 1.00 94.69 88 LYS A O 1
ATOM 727 N N . TYR A 1 89 ? -7.802 -4.526 12.436 1.00 94.88 89 TYR A N 1
ATOM 728 C CA . TYR A 1 89 ? -8.732 -4.906 11.360 1.00 94.88 89 TYR A CA 1
ATOM 729 C C . TYR A 1 89 ? -8.152 -5.968 10.408 1.00 94.88 89 TYR A C 1
ATOM 731 O O . TYR A 1 89 ? -8.732 -6.285 9.364 1.00 94.88 89 TYR A O 1
ATOM 739 N N . ARG A 1 90 ? -6.973 -6.522 10.722 1.00 93.88 90 ARG A N 1
ATOM 740 C CA . ARG A 1 90 ? -6.363 -7.590 9.919 1.00 93.88 90 ARG A CA 1
ATOM 741 C C . ARG A 1 90 ? -7.137 -8.898 10.084 1.00 93.88 90 ARG A C 1
ATOM 743 O O . ARG A 1 90 ? -7.791 -9.138 11.088 1.00 93.88 90 ARG A O 1
ATOM 750 N N . GLY A 1 91 ? -7.043 -9.763 9.074 1.00 93.12 91 GLY A N 1
ATOM 751 C CA . GLY A 1 91 ? -7.759 -11.045 9.050 1.00 93.12 91 GLY A CA 1
ATOM 752 C C . GLY A 1 91 ? -9.215 -10.945 8.583 1.00 93.12 91 GLY A C 1
ATOM 753 O O . GLY A 1 91 ? -9.837 -11.968 8.343 1.00 93.12 91 GLY A O 1
ATOM 754 N N . TRP A 1 92 ? -9.747 -9.737 8.367 1.00 93.69 92 TRP A N 1
ATOM 755 C CA . TRP A 1 92 ? -11.143 -9.523 7.951 1.00 93.69 92 TRP A CA 1
ATOM 756 C C . TRP A 1 92 ? -11.310 -9.358 6.430 1.00 93.69 92 TRP A C 1
ATOM 758 O O . TRP A 1 92 ? -12.285 -8.791 5.945 1.00 93.69 92 TRP A O 1
ATOM 768 N N . GLY A 1 93 ? -10.321 -9.796 5.645 1.00 95.75 93 GLY A N 1
ATOM 769 C CA . GLY A 1 93 ? -10.357 -9.716 4.179 1.00 95.75 93 GLY A CA 1
ATOM 770 C C . GLY A 1 93 ? -10.163 -8.315 3.578 1.00 95.75 93 GLY A C 1
ATOM 771 O O . GLY A 1 93 ? -10.249 -8.174 2.362 1.00 95.75 93 GLY A O 1
ATOM 772 N N . ILE A 1 94 ? -9.855 -7.289 4.379 1.00 97.25 94 ILE A N 1
ATOM 773 C CA . ILE A 1 94 ? -9.684 -5.897 3.913 1.00 97.25 94 ILE A CA 1
ATOM 774 C C . ILE A 1 94 ? -8.546 -5.770 2.901 1.00 97.25 94 ILE A C 1
ATOM 776 O O . ILE A 1 94 ? -8.748 -5.217 1.825 1.00 97.25 94 ILE A O 1
ATOM 780 N N . GLY A 1 95 ? -7.376 -6.344 3.206 1.00 97.81 95 GLY A N 1
ATOM 781 C CA . GLY A 1 95 ? -6.231 -6.319 2.290 1.00 97.81 95 GLY A CA 1
ATOM 782 C C . GLY A 1 95 ? -6.570 -6.940 0.934 1.00 97.81 95 GLY A C 1
ATOM 783 O O . GLY A 1 95 ? -6.267 -6.363 -0.100 1.00 97.81 95 GLY A O 1
ATOM 784 N N . ARG A 1 96 ? -7.318 -8.054 0.928 1.00 98.06 96 ARG A N 1
ATOM 785 C CA . ARG A 1 96 ? -7.816 -8.680 -0.307 1.00 98.06 96 ARG A CA 1
ATOM 786 C C . ARG A 1 96 ? -8.731 -7.739 -1.097 1.00 98.06 96 ARG A C 1
ATOM 788 O O . ARG A 1 96 ? -8.646 -7.704 -2.317 1.00 98.06 96 ARG A O 1
ATOM 795 N N . ARG A 1 97 ? -9.624 -6.997 -0.430 1.00 98.00 97 ARG A N 1
ATOM 796 C CA . ARG A 1 97 ? -10.519 -6.035 -1.100 1.00 98.00 97 ARG A CA 1
ATOM 797 C C . ARG A 1 97 ? -9.739 -4.877 -1.722 1.00 98.00 97 ARG A C 1
ATOM 799 O O . ARG A 1 97 ? -10.033 -4.523 -2.858 1.00 98.00 97 ARG A O 1
ATOM 806 N N . LEU A 1 98 ? -8.749 -4.341 -1.006 1.00 98.69 98 LEU A N 1
ATOM 807 C CA . LEU A 1 98 ? -7.854 -3.292 -1.505 1.00 98.69 98 LEU A CA 1
ATOM 808 C C . LEU A 1 98 ? -7.093 -3.763 -2.751 1.00 98.69 98 LEU A C 1
ATOM 810 O O . LEU A 1 98 ? -7.173 -3.114 -3.790 1.00 98.69 98 LEU A O 1
ATOM 814 N N . VAL A 1 99 ? -6.450 -4.933 -2.681 1.00 98.69 99 VAL A N 1
ATOM 815 C CA . VAL A 1 99 ? -5.707 -5.506 -3.815 1.00 98.69 99 VAL A CA 1
ATOM 816 C C . VAL A 1 99 ? -6.617 -5.721 -5.027 1.00 98.69 99 VAL A C 1
ATOM 818 O O . VAL A 1 99 ? -6.299 -5.243 -6.106 1.00 98.69 99 VAL A O 1
ATOM 821 N N . LYS A 1 100 ? -7.814 -6.294 -4.852 1.00 98.44 100 LYS A N 1
ATOM 822 C CA . LYS A 1 100 ? -8.770 -6.481 -5.961 1.00 98.44 100 LYS A CA 1
ATOM 823 C C . LYS A 1 100 ? -9.248 -5.185 -6.616 1.00 98.44 100 LYS A C 1
ATOM 825 O O . LYS A 1 100 ? -9.718 -5.200 -7.754 1.00 98.44 100 LYS A O 1
ATOM 830 N N . VAL A 1 101 ? -9.258 -4.067 -5.892 1.00 98.50 101 VAL A N 1
ATOM 831 C CA . VAL A 1 101 ? -9.581 -2.759 -6.481 1.00 98.50 101 VAL A CA 1
ATOM 832 C C . VAL A 1 101 ? -8.390 -2.242 -7.285 1.00 98.50 101 VAL A C 1
ATOM 834 O O . VAL A 1 101 ? -8.588 -1.811 -8.419 1.00 98.50 101 VAL A O 1
ATOM 837 N N . ALA A 1 102 ? -7.173 -2.369 -6.753 1.00 98.62 102 ALA A N 1
ATOM 838 C CA . ALA A 1 102 ? -5.945 -2.025 -7.465 1.00 98.62 102 ALA A CA 1
ATOM 839 C C . ALA A 1 102 ? -5.752 -2.859 -8.745 1.00 98.62 102 ALA A C 1
ATOM 841 O O . ALA A 1 102 ? -5.536 -2.286 -9.806 1.00 98.62 102 ALA A O 1
ATOM 842 N N . GLU A 1 103 ? -5.922 -4.182 -8.683 1.00 98.62 103 GLU A N 1
ATOM 843 C CA . GLU A 1 103 ? -5.853 -5.086 -9.842 1.00 98.62 103 GLU A CA 1
ATOM 844 C C . GLU A 1 103 ? -6.854 -4.682 -10.930 1.00 98.62 103 GLU A C 1
ATOM 846 O O . GLU A 1 103 ? -6.492 -4.567 -12.094 1.00 98.62 103 GLU A O 1
ATOM 851 N N . ARG A 1 104 ? -8.111 -4.395 -10.560 1.00 98.56 104 ARG A N 1
ATOM 852 C CA . ARG A 1 104 ? -9.136 -3.941 -11.518 1.00 98.56 104 ARG A CA 1
ATOM 853 C C . ARG A 1 104 ? -8.830 -2.580 -12.130 1.00 98.56 104 ARG A C 1
ATOM 855 O O . ARG A 1 104 ? -9.300 -2.302 -13.229 1.00 98.56 104 ARG A O 1
ATOM 862 N N . TYR A 1 105 ? -8.128 -1.713 -11.408 1.00 98.38 105 TYR A N 1
ATOM 863 C CA . TYR A 1 105 ? -7.643 -0.458 -11.963 1.00 98.38 105 TYR A CA 1
ATOM 864 C C . TYR A 1 105 ? -6.522 -0.722 -12.970 1.00 98.38 105 TYR A C 1
ATOM 866 O O . TYR A 1 105 ? -6.647 -0.301 -14.115 1.00 98.38 105 TYR A O 1
ATOM 874 N N . VAL A 1 106 ? -5.487 -1.471 -12.578 1.00 98.44 106 VAL A N 1
ATOM 875 C CA . VAL A 1 106 ? -4.328 -1.751 -13.438 1.00 98.44 106 VAL A CA 1
ATOM 876 C C . VAL A 1 106 ? -4.719 -2.545 -14.680 1.00 98.44 106 VAL A C 1
ATOM 878 O O . VAL A 1 106 ? -4.290 -2.177 -15.761 1.00 98.44 106 VAL A O 1
ATOM 881 N N . ALA A 1 107 ? -5.624 -3.522 -14.576 1.00 98.31 107 ALA A N 1
ATOM 882 C CA . ALA A 1 107 ? -6.084 -4.336 -15.707 1.00 98.31 107 ALA A CA 1
ATOM 883 C C . ALA A 1 107 ? -6.751 -3.537 -16.846 1.00 98.31 107 ALA A C 1
ATOM 885 O O . ALA A 1 107 ? -6.958 -4.070 -17.933 1.00 98.31 107 ALA A O 1
ATOM 886 N N . LYS A 1 108 ? -7.109 -2.264 -16.618 1.00 97.88 108 LYS A N 1
ATOM 887 C CA . LYS A 1 108 ? -7.585 -1.351 -17.673 1.00 97.88 108 LYS A CA 1
ATOM 888 C C . LYS A 1 108 ? -6.449 -0.770 -18.521 1.00 97.88 108 LYS A C 1
ATOM 890 O O . LYS A 1 108 ? -6.723 -0.178 -19.559 1.00 97.88 108 LYS A O 1
ATOM 895 N N . HIS A 1 109 ? -5.213 -0.885 -18.048 1.00 96.94 109 HIS A N 1
ATOM 896 C CA . HIS A 1 109 ? -4.036 -0.211 -18.585 1.00 96.94 109 HIS A CA 1
ATOM 897 C C . HIS A 1 109 ? -2.896 -1.186 -18.905 1.00 96.94 109 HIS A C 1
ATOM 899 O O . HIS A 1 109 ? -2.226 -0.995 -19.913 1.00 96.94 109 HIS A O 1
ATOM 905 N N . ASP A 1 110 ? -2.692 -2.220 -18.085 1.00 97.56 110 ASP A N 1
ATOM 906 C CA . ASP A 1 110 ? -1.594 -3.178 -18.213 1.00 97.56 110 ASP A CA 1
ATOM 907 C C . ASP A 1 110 ? -2.021 -4.588 -17.748 1.00 97.56 110 ASP A C 1
ATOM 909 O O . ASP A 1 110 ? -2.793 -4.711 -16.789 1.00 97.56 110 ASP A O 1
ATOM 913 N N . PRO A 1 111 ? -1.549 -5.669 -18.401 1.00 96.19 111 PRO A N 1
ATOM 914 C CA . PRO A 1 111 ? -1.817 -7.040 -17.965 1.00 96.19 111 PRO A CA 1
ATOM 915 C C . PRO A 1 111 ? -1.088 -7.447 -16.672 1.00 96.19 111 PRO A C 1
ATOM 917 O O . PRO A 1 111 ? -1.439 -8.474 -16.088 1.00 96.19 111 PRO A O 1
ATOM 920 N N . PHE A 1 112 ? -0.094 -6.680 -16.217 1.00 96.31 112 PHE A N 1
ATOM 921 C CA . PHE A 1 112 ? 0.730 -6.998 -15.058 1.00 96.31 112 PHE A CA 1
ATOM 922 C C . PHE A 1 112 ? 0.714 -5.893 -13.999 1.00 96.31 112 PHE A C 1
ATOM 924 O O . PHE A 1 112 ? 0.731 -4.694 -14.267 1.00 96.31 112 PHE A O 1
ATOM 931 N N . ILE A 1 113 ? 0.741 -6.332 -12.743 1.00 97.88 113 ILE A N 1
ATOM 932 C CA . ILE A 1 113 ? 0.969 -5.486 -11.579 1.00 97.88 113 ILE A CA 1
ATOM 933 C C . ILE A 1 113 ? 2.091 -6.105 -10.754 1.00 97.88 113 ILE A C 1
ATOM 935 O O . ILE A 1 113 ? 2.078 -7.299 -10.449 1.00 97.88 113 ILE A O 1
ATOM 939 N N . TYR A 1 114 ? 3.068 -5.289 -10.393 1.00 96.75 114 TYR A N 1
ATOM 940 C CA . TYR A 1 114 ? 4.291 -5.748 -9.753 1.00 96.75 114 TYR A CA 1
ATOM 941 C C . TYR A 1 114 ? 4.331 -5.342 -8.284 1.00 96.75 114 TYR A C 1
ATOM 943 O O . TYR A 1 114 ? 3.676 -4.391 -7.858 1.00 96.75 114 TYR A O 1
ATOM 951 N N . ILE A 1 115 ? 5.113 -6.068 -7.493 1.00 95.75 115 ILE A N 1
ATOM 952 C CA . ILE A 1 115 ? 5.410 -5.718 -6.107 1.00 95.75 115 ILE A CA 1
ATOM 953 C C . ILE A 1 115 ? 6.776 -6.267 -5.715 1.00 95.75 115 ILE A C 1
ATOM 955 O O . ILE A 1 115 ? 7.177 -7.342 -6.159 1.00 95.75 115 ILE A O 1
ATOM 959 N N . MET A 1 116 ? 7.465 -5.544 -4.837 1.00 91.88 116 MET A N 1
ATOM 960 C CA . MET A 1 116 ? 8.688 -6.004 -4.189 1.00 91.88 116 MET A CA 1
ATOM 961 C C . MET A 1 116 ? 8.377 -6.374 -2.742 1.00 91.88 116 MET A C 1
ATOM 963 O O . MET A 1 116 ? 7.771 -5.602 -1.999 1.00 91.88 116 MET A O 1
ATOM 967 N N . VAL A 1 117 ? 8.784 -7.573 -2.334 1.00 89.94 117 VAL A N 1
ATOM 968 C CA . VAL A 1 117 ? 8.578 -8.079 -0.975 1.00 89.94 117 VAL A CA 1
ATOM 969 C C . VAL A 1 117 ? 9.929 -8.476 -0.406 1.00 89.94 117 VAL A C 1
ATOM 971 O O . VAL A 1 117 ? 10.687 -9.199 -1.047 1.00 89.94 117 VAL A O 1
ATOM 974 N N . LEU A 1 118 ? 10.225 -8.026 0.813 1.00 84.00 118 LEU A N 1
ATOM 975 C CA . LEU A 1 118 ? 11.443 -8.436 1.504 1.00 84.00 118 LEU A CA 1
ATOM 976 C C . LEU A 1 118 ? 11.405 -9.948 1.789 1.00 84.00 118 LEU A C 1
ATOM 978 O O . LEU A 1 118 ? 10.414 -10.408 2.367 1.00 84.00 118 LEU A O 1
ATOM 982 N N . PRO A 1 119 ? 12.470 -10.715 1.483 1.00 83.69 119 PRO A N 1
ATOM 983 C CA . PRO A 1 119 ? 12.494 -12.168 1.683 1.00 83.69 119 PRO A CA 1
ATOM 984 C C . PRO A 1 119 ? 12.189 -12.623 3.121 1.00 83.69 119 PRO A C 1
ATOM 986 O O . PRO A 1 119 ? 11.666 -13.713 3.349 1.00 83.69 119 PRO A O 1
ATOM 989 N N . GLN A 1 120 ? 12.485 -11.793 4.121 1.00 81.56 120 GLN A N 1
ATOM 990 C CA . GLN A 1 120 ? 12.186 -12.078 5.524 1.00 81.56 120 GLN A CA 1
ATOM 991 C C . GLN A 1 120 ? 10.714 -11.853 5.909 1.00 81.56 120 GLN A C 1
ATOM 993 O O . GLN A 1 120 ? 10.262 -12.418 6.908 1.00 81.56 120 GLN A O 1
ATOM 998 N N . ASP A 1 121 ? 9.934 -11.081 5.139 1.00 87.56 121 ASP A N 1
ATOM 999 C CA . ASP A 1 121 ? 8.504 -10.885 5.409 1.00 87.56 121 ASP A CA 1
ATOM 1000 C C . ASP A 1 121 ? 7.692 -12.070 4.868 1.00 87.56 121 ASP A C 1
ATOM 1002 O O . ASP A 1 121 ? 6.915 -11.985 3.915 1.00 87.56 121 ASP A O 1
ATOM 1006 N N . ARG A 1 122 ? 7.864 -13.223 5.526 1.00 90.62 122 ARG A N 1
ATOM 1007 C CA . ARG A 1 122 ? 7.158 -14.474 5.204 1.00 90.62 122 ARG A CA 1
ATOM 1008 C C . ARG A 1 122 ? 5.640 -14.315 5.226 1.00 90.62 122 ARG A C 1
ATOM 1010 O O . ARG A 1 122 ? 4.938 -15.035 4.515 1.00 90.62 122 ARG A O 1
ATOM 1017 N N . ARG A 1 123 ? 5.123 -13.386 6.035 1.00 90.94 123 ARG A N 1
ATOM 1018 C CA . ARG A 1 123 ? 3.692 -13.085 6.099 1.00 90.94 123 ARG A CA 1
ATOM 1019 C C . ARG A 1 123 ? 3.234 -12.382 4.824 1.00 90.94 123 ARG A C 1
ATOM 1021 O O . ARG A 1 123 ? 2.219 -12.795 4.266 1.00 90.94 123 ARG A O 1
ATOM 1028 N N . ALA A 1 124 ? 3.962 -11.363 4.371 1.00 92.62 124 ALA A N 1
ATOM 1029 C CA . ALA A 1 124 ? 3.684 -10.688 3.109 1.00 92.62 124 ALA A CA 1
ATOM 1030 C C . ALA A 1 124 ? 3.831 -11.654 1.928 1.00 92.62 124 ALA A C 1
ATOM 1032 O O . ALA A 1 124 ? 2.904 -11.754 1.132 1.00 92.62 124 ALA A O 1
ATOM 1033 N N . MET A 1 125 ? 4.912 -12.442 1.862 1.00 93.69 125 MET A N 1
ATOM 1034 C CA . MET A 1 125 ? 5.093 -13.440 0.796 1.00 93.69 125 MET A CA 1
ATOM 1035 C C . MET A 1 125 ? 3.904 -14.403 0.710 1.00 93.69 125 MET A C 1
ATOM 1037 O O . MET A 1 125 ? 3.321 -14.5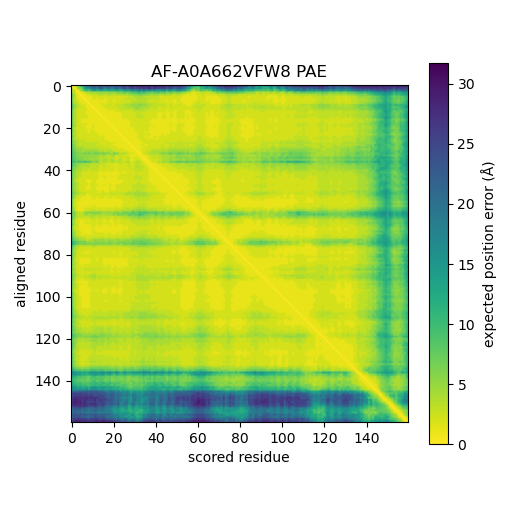73 -0.356 1.00 93.69 125 MET A O 1
ATOM 1041 N N . ARG A 1 126 ? 3.475 -14.981 1.842 1.00 95.44 126 ARG A N 1
ATOM 1042 C CA . ARG A 1 126 ? 2.312 -15.882 1.867 1.00 95.44 126 ARG A CA 1
ATOM 1043 C C . ARG A 1 126 ? 1.028 -15.183 1.423 1.00 95.44 126 ARG A C 1
ATOM 1045 O O . ARG A 1 126 ? 0.213 -15.800 0.750 1.00 95.44 126 ARG A O 1
ATOM 1052 N N . PHE A 1 127 ? 0.840 -13.920 1.802 1.00 96.75 127 PHE A N 1
ATOM 1053 C CA . PHE A 1 127 ? -0.313 -13.136 1.371 1.00 96.75 127 PHE A CA 1
ATOM 1054 C C . PHE A 1 127 ? -0.319 -12.919 -0.149 1.00 96.75 127 PHE A C 1
ATOM 1056 O O . PHE A 1 127 ? -1.338 -13.185 -0.776 1.00 96.75 127 PHE A O 1
ATOM 1063 N N . TRP A 1 128 ? 0.797 -12.491 -0.743 1.00 97.50 128 TRP A N 1
ATOM 1064 C CA . TRP A 1 128 ? 0.875 -12.213 -2.181 1.00 97.50 128 TRP A CA 1
ATOM 1065 C C . TRP A 1 128 ? 0.765 -13.481 -3.030 1.00 97.50 128 TRP A C 1
ATOM 1067 O O . TRP A 1 128 ? -0.011 -13.501 -3.983 1.00 97.50 128 TRP A O 1
ATOM 1077 N N . LEU A 1 129 ? 1.415 -14.575 -2.617 1.00 96.25 129 LEU A N 1
ATOM 1078 C CA . LEU A 1 129 ? 1.235 -15.888 -3.250 1.00 96.25 129 LEU A CA 1
ATOM 1079 C C . LEU A 1 129 ? -0.230 -16.351 -3.174 1.00 96.25 129 LEU A C 1
ATOM 1081 O O . LEU A 1 129 ? -0.791 -16.810 -4.162 1.00 96.25 129 LEU A O 1
ATOM 1085 N N . HIS A 1 130 ? -0.888 -16.167 -2.023 1.00 96.94 130 HIS A N 1
ATOM 1086 C CA . HIS A 1 130 ? -2.317 -16.468 -1.858 1.00 96.94 130 HIS A CA 1
ATOM 1087 C C . HIS A 1 130 ? -3.218 -15.594 -2.749 1.00 96.94 130 HIS A C 1
ATOM 1089 O O . HIS A 1 130 ? -4.301 -16.022 -3.147 1.00 96.94 130 HIS A O 1
ATOM 1095 N N . MET A 1 131 ? -2.796 -14.366 -3.056 1.00 97.88 131 MET A N 1
ATOM 1096 C CA . MET A 1 131 ? -3.495 -13.477 -3.989 1.00 97.88 131 MET A CA 1
ATOM 1097 C C . MET A 1 131 ? -3.284 -13.855 -5.464 1.00 97.88 131 MET A C 1
ATOM 1099 O O . MET A 1 131 ? -3.970 -13.297 -6.310 1.00 97.88 131 MET A O 1
ATOM 1103 N N . GLY A 1 132 ? -2.406 -14.817 -5.773 1.00 97.25 132 GLY A N 1
ATOM 1104 C CA . GLY A 1 132 ? -2.129 -15.272 -7.140 1.00 97.25 132 GLY A CA 1
ATOM 1105 C C . GLY A 1 132 ? -0.911 -14.614 -7.793 1.00 97.25 132 GLY A C 1
ATOM 1106 O O . GLY A 1 132 ? -0.670 -14.832 -8.977 1.00 97.25 132 GLY A O 1
ATOM 1107 N N . TYR A 1 133 ? -0.129 -13.835 -7.040 1.00 97.19 133 TYR A N 1
ATOM 1108 C CA . TYR A 1 133 ? 1.140 -13.297 -7.526 1.00 97.19 133 TYR A CA 1
ATOM 1109 C C . TYR A 1 133 ? 2.174 -14.423 -7.616 1.00 97.19 133 TYR A C 1
ATOM 1111 O O . TYR A 1 133 ? 2.209 -15.313 -6.765 1.00 97.19 133 TYR A O 1
ATOM 1119 N N . THR A 1 134 ? 3.041 -14.359 -8.625 1.00 95.06 134 THR A N 1
ATOM 1120 C CA . THR A 1 134 ? 4.154 -15.299 -8.816 1.00 95.06 134 THR A CA 1
ATOM 1121 C C . THR A 1 134 ? 5.504 -14.584 -8.711 1.00 95.06 134 THR A C 1
ATOM 1123 O O . THR A 1 134 ? 5.574 -13.355 -8.712 1.00 95.06 134 THR A O 1
ATOM 1126 N N . LEU A 1 135 ? 6.583 -15.354 -8.576 1.00 90.69 135 LEU A N 1
ATOM 1127 C CA . LEU A 1 135 ? 7.937 -14.827 -8.443 1.00 90.69 135 LEU A CA 1
ATOM 1128 C C . LEU A 1 135 ? 8.498 -14.408 -9.806 1.00 90.69 135 LEU A C 1
ATOM 1130 O O . LEU A 1 135 ? 8.464 -15.182 -10.759 1.00 90.69 135 LEU A O 1
ATOM 1134 N N . LEU A 1 136 ? 9.094 -13.215 -9.859 1.00 87.19 136 LEU A N 1
ATOM 1135 C CA . LEU A 1 136 ? 9.914 -12.756 -10.989 1.00 87.19 136 LEU A CA 1
ATOM 1136 C C . LEU A 1 136 ? 11.412 -13.094 -10.802 1.00 87.19 136 LEU A C 1
ATOM 1138 O O . LEU A 1 136 ? 12.221 -12.816 -11.678 1.00 87.19 136 LEU A O 1
ATOM 1142 N N . ASN A 1 137 ? 11.788 -13.696 -9.663 1.00 76.25 137 ASN A N 1
ATOM 1143 C CA . ASN A 1 137 ? 13.161 -14.084 -9.299 1.00 76.25 137 ASN A CA 1
ATOM 1144 C C . ASN A 1 137 ? 14.215 -12.962 -9.440 1.00 76.25 137 ASN A C 1
ATOM 1146 O O . ASN A 1 137 ? 15.340 -13.209 -9.871 1.00 76.25 137 ASN A O 1
ATOM 1150 N N . THR A 1 138 ? 13.880 -11.728 -9.058 1.00 80.12 138 THR A N 1
ATOM 1151 C CA . THR A 1 138 ? 14.831 -10.606 -9.042 1.00 80.12 138 THR A CA 1
ATOM 1152 C C . THR A 1 138 ? 15.673 -10.591 -7.761 1.00 80.12 138 THR A C 1
ATOM 1154 O O . THR A 1 138 ? 15.184 -10.892 -6.671 1.00 80.12 138 THR A O 1
ATOM 1157 N N . ILE A 1 139 ? 16.954 -10.227 -7.887 1.00 80.69 139 ILE A N 1
ATOM 1158 C CA . ILE A 1 139 ? 17.867 -9.977 -6.762 1.00 80.69 139 ILE A CA 1
ATOM 1159 C C . ILE A 1 139 ? 18.317 -8.522 -6.846 1.00 80.69 139 ILE A C 1
ATOM 1161 O O . ILE A 1 139 ? 18.931 -8.116 -7.831 1.00 80.69 139 ILE A O 1
ATOM 1165 N N . GLU A 1 140 ? 18.039 -7.748 -5.800 1.00 79.88 140 GLU A N 1
ATOM 1166 C CA . GLU A 1 140 ? 18.519 -6.372 -5.672 1.00 79.88 140 GLU A CA 1
ATOM 1167 C C . GLU A 1 140 ? 19.763 -6.321 -4.785 1.00 79.88 140 GLU A C 1
ATOM 1169 O O . GLU A 1 140 ? 19.781 -6.859 -3.676 1.00 79.88 140 GLU A O 1
ATOM 1174 N N . LEU A 1 141 ? 20.812 -5.658 -5.273 1.00 82.06 141 LEU A N 1
ATOM 1175 C CA . LEU A 1 141 ? 22.081 -5.500 -4.568 1.00 82.06 141 LEU A CA 1
ATOM 1176 C C . LEU A 1 141 ? 22.277 -4.033 -4.185 1.00 82.06 141 LEU A C 1
ATOM 1178 O O . LEU A 1 141 ? 22.150 -3.142 -5.020 1.00 82.06 141 LEU A O 1
ATOM 1182 N N . ALA A 1 142 ? 22.649 -3.781 -2.930 1.00 79.19 142 ALA A N 1
ATOM 1183 C CA . ALA A 1 142 ? 22.991 -2.446 -2.452 1.00 79.19 142 ALA A CA 1
ATOM 1184 C C . ALA A 1 142 ? 24.359 -2.458 -1.764 1.00 79.19 142 ALA A C 1
ATOM 1186 O O . ALA A 1 142 ? 24.626 -3.287 -0.893 1.00 79.19 142 ALA A O 1
ATOM 1187 N N . LYS A 1 143 ? 25.221 -1.502 -2.129 1.00 80.44 143 LYS A N 1
ATOM 1188 C CA . LYS A 1 143 ? 26.501 -1.260 -1.456 1.00 80.44 143 LYS A CA 1
ATOM 1189 C C . LYS A 1 143 ? 26.368 -0.055 -0.539 1.00 80.44 143 LYS A C 1
ATOM 1191 O O . LYS A 1 143 ? 25.969 1.024 -0.970 1.00 80.44 143 LYS A O 1
ATOM 1196 N N . ASN A 1 144 ? 26.743 -0.224 0.723 1.00 76.19 144 ASN A N 1
ATOM 1197 C CA . ASN A 1 144 ? 26.834 0.895 1.644 1.00 76.19 144 ASN A CA 1
ATOM 1198 C C . ASN A 1 144 ? 28.039 1.783 1.260 1.00 76.19 144 ASN A C 1
ATOM 1200 O O . ASN A 1 144 ? 29.182 1.336 1.336 1.00 76.19 144 ASN A O 1
ATOM 1204 N N . LEU A 1 145 ? 27.779 3.019 0.816 1.00 79.88 145 LEU A N 1
ATOM 1205 C CA . LEU A 1 145 ? 28.816 3.984 0.420 1.00 79.88 145 LEU A CA 1
ATOM 1206 C C . LEU A 1 145 ? 29.186 4.978 1.541 1.00 79.88 145 LEU A C 1
ATOM 1208 O O . LEU A 1 145 ? 30.219 5.635 1.436 1.00 79.88 145 LEU A O 1
ATOM 1212 N N . LYS A 1 146 ? 28.351 5.119 2.585 1.00 74.31 146 LYS A N 1
ATOM 1213 C CA . LYS A 1 146 ? 28.515 6.037 3.735 1.00 74.31 146 LYS A CA 1
ATOM 1214 C C . LYS A 1 146 ? 27.687 5.545 4.927 1.00 74.31 146 LYS A C 1
ATOM 1216 O O . LYS A 1 146 ? 26.597 5.024 4.721 1.00 74.31 146 LYS A O 1
ATOM 1221 N N . SER A 1 147 ? 28.119 5.811 6.165 1.00 62.22 147 SER A N 1
ATOM 1222 C CA . SER A 1 147 ? 27.332 5.504 7.374 1.00 62.22 147 SER A CA 1
ATOM 1223 C C . SER A 1 147 ? 25.857 5.907 7.209 1.00 6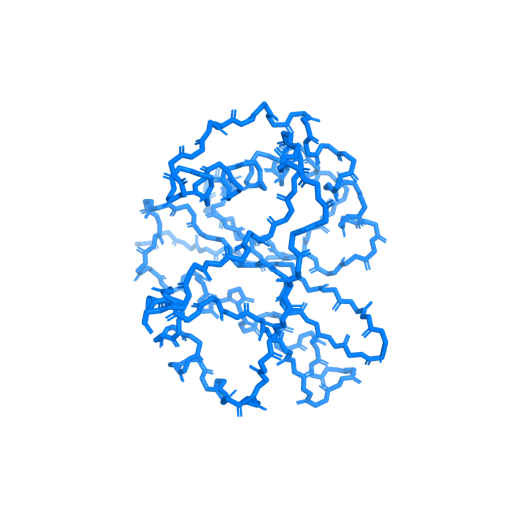2.22 147 SER A C 1
ATOM 1225 O O . SER A 1 147 ? 25.590 7.038 6.793 1.00 62.22 147 SER A O 1
ATOM 1227 N N . PRO A 1 148 ? 24.896 5.007 7.491 1.00 54.66 148 PRO A N 1
ATOM 1228 C CA . PRO A 1 148 ? 23.499 5.238 7.153 1.00 54.66 148 PRO A CA 1
ATOM 1229 C C . PRO A 1 148 ? 22.975 6.477 7.886 1.00 54.66 148 PRO A C 1
ATOM 1231 O O . PRO A 1 148 ? 22.927 6.510 9.116 1.00 54.66 148 PRO A O 1
ATOM 1234 N N . GLY A 1 149 ? 22.580 7.499 7.124 1.00 54.09 149 GLY A N 1
ATOM 1235 C CA . GLY A 1 149 ? 21.899 8.677 7.657 1.00 54.09 149 GLY A CA 1
ATOM 1236 C C . GLY A 1 149 ? 20.549 8.327 8.301 1.00 54.09 149 GLY A C 1
ATOM 1237 O O . GLY A 1 149 ? 20.037 7.210 8.176 1.00 54.09 149 GLY A O 1
ATOM 1238 N N . LYS A 1 150 ? 19.944 9.300 8.999 1.00 48.44 150 LYS A N 1
ATOM 1239 C CA . LYS A 1 150 ? 18.625 9.147 9.656 1.00 48.44 150 LYS A CA 1
ATOM 1240 C C . LYS A 1 150 ? 17.467 8.923 8.669 1.00 48.44 150 LYS A C 1
ATOM 1242 O O . LYS A 1 150 ? 16.432 8.387 9.064 1.00 48.44 150 LYS A O 1
ATOM 1247 N N . HIS A 1 151 ? 17.665 9.274 7.400 1.00 44.19 151 HIS A N 1
ATOM 1248 C CA . HIS A 1 151 ? 16.750 8.991 6.300 1.00 44.19 151 HIS A CA 1
ATOM 1249 C C . HIS A 1 151 ? 17.430 8.036 5.323 1.00 44.19 151 HIS A C 1
ATOM 1251 O O . HIS A 1 151 ? 18.476 8.349 4.759 1.00 44.19 151 HIS A O 1
ATOM 1257 N N . GLY A 1 152 ? 16.857 6.853 5.147 1.00 42.94 152 GLY A N 1
ATOM 1258 C CA . GLY A 1 152 ? 17.312 5.885 4.161 1.00 42.94 152 GLY A CA 1
ATOM 1259 C C . GLY A 1 152 ? 16.247 4.818 3.987 1.00 42.94 152 GLY A C 1
ATOM 1260 O O . GLY A 1 152 ? 15.629 4.423 4.976 1.00 42.94 152 GLY A O 1
ATOM 1261 N N . GLY A 1 153 ? 16.014 4.413 2.738 1.00 52.75 153 GLY A N 1
ATOM 1262 C CA . GLY A 1 153 ? 15.092 3.339 2.376 1.00 52.75 153 GLY A CA 1
ATOM 1263 C C . GLY A 1 153 ? 15.518 1.977 2.931 1.00 52.75 153 GLY A C 1
ATOM 1264 O O . GLY A 1 153 ? 16.264 1.884 3.908 1.00 52.75 153 GLY A O 1
ATOM 1265 N N . THR A 1 154 ? 15.038 0.904 2.306 1.00 56.75 154 THR A N 1
ATOM 1266 C CA . THR A 1 154 ? 15.373 -0.476 2.679 1.00 56.75 154 THR A CA 1
ATOM 1267 C C . THR A 1 154 ? 16.883 -0.638 2.857 1.00 56.75 154 THR A C 1
ATOM 1269 O O . THR A 1 154 ? 17.657 -0.462 1.919 1.00 56.75 154 THR A O 1
ATOM 1272 N N . ARG A 1 155 ? 17.318 -0.950 4.081 1.00 63.66 155 ARG A N 1
ATOM 1273 C CA . ARG A 1 155 ? 18.733 -1.191 4.367 1.00 63.66 155 ARG A CA 1
ATOM 1274 C C . ARG A 1 155 ? 19.107 -2.593 3.879 1.00 63.66 155 ARG A C 1
ATOM 1276 O O . ARG A 1 155 ? 18.336 -3.516 4.139 1.00 63.66 155 ARG A O 1
ATOM 1283 N N . PRO A 1 156 ? 20.262 -2.774 3.210 1.00 60.16 156 PRO A N 1
ATOM 1284 C CA . PRO A 1 156 ? 20.749 -4.107 2.896 1.00 60.16 156 PRO A CA 1
ATOM 1285 C C . PRO A 1 156 ? 20.942 -4.891 4.193 1.00 60.16 156 PRO A C 1
ATOM 1287 O O . PRO A 1 156 ? 21.511 -4.388 5.165 1.00 60.16 156 PRO A O 1
ATOM 1290 N N . PHE A 1 157 ? 20.426 -6.113 4.202 1.00 58.44 157 PHE A N 1
ATOM 1291 C CA . PHE A 1 157 ? 20.587 -7.040 5.311 1.00 58.44 157 PHE A CA 1
ATOM 1292 C C . PHE A 1 157 ? 21.832 -7.899 5.066 1.00 58.44 157 PHE A C 1
ATOM 1294 O O . PHE A 1 157 ? 22.160 -8.161 3.905 1.00 58.44 157 PHE A O 1
ATOM 1301 N N . PRO A 1 158 ? 22.543 -8.326 6.125 1.00 54.62 158 PRO A N 1
ATOM 1302 C CA . PRO A 1 158 ? 23.619 -9.292 5.965 1.00 54.62 158 PRO A CA 1
ATOM 1303 C C . PRO A 1 158 ? 23.057 -10.569 5.334 1.00 54.62 158 PRO A C 1
ATOM 1305 O O . PRO A 1 158 ? 21.992 -11.047 5.734 1.00 54.62 158 PRO A O 1
ATOM 1308 N N . LEU A 1 159 ? 23.758 -11.086 4.325 1.00 51.62 159 LEU A N 1
ATOM 1309 C CA . LEU A 1 159 ? 23.488 -12.416 3.792 1.00 51.62 159 LEU A CA 1
ATOM 1310 C C . LEU A 1 159 ? 23.763 -13.419 4.922 1.00 51.62 159 LEU A C 1
ATOM 1312 O O . LEU A 1 159 ? 24.813 -13.330 5.562 1.00 51.62 159 LEU A O 1
ATOM 1316 N N . LEU A 1 160 ? 22.782 -14.282 5.209 1.00 47.25 160 LEU A N 1
ATOM 1317 C CA . LEU A 1 160 ? 22.958 -15.434 6.099 1.00 47.25 160 LEU A CA 1
ATOM 1318 C C . LEU A 1 160 ? 23.975 -16.408 5.503 1.00 47.25 160 LEU A C 1
ATOM 1320 O O . LEU A 1 160 ? 23.925 -16.598 4.265 1.00 47.25 160 LEU A O 1
#

pLDDT: mean 89.62, std 13.28, range [42.94, 98.81]

Radius of gyration: 16.21 Å; Cα contacts (8 Å, |Δi|>4): 190; chains: 1; bounding box: 49×32×35 Å

Secondary structure (DSSP, 8-state):
---EEEEE--GGGHHHHHHHHHHHHHHHHHHTTPPP--GGGGHHHHHHHHHHSEEEEEEETTS-EEEEEEEEEETTEEEEEEEEE-GGGTTSSHHHHHHHHHHHHHTTT-S-EEE---TT-HHHHHHHHHTT-------------SS--SS-SSPPPPP-

Nearest PDB structures (foldseek):
  8a9o-assembly1_A  TM=8.123E-01  e=4.496E-10  Acinetobacter baumannii
  1qsm-assembly1_D  TM=8.282E-01  e=9.100E-10  Saccharomyces cerevisiae
  3d8p-assembly1_A  TM=7.930E-01  e=1.044E-07  Staphylococcus aureus subsp. aureus Mu50
  8xjf-assembly1_A-2  TM=7.662E-01  e=2.253E-07  Arabidopsis thaliana
  1q2y-assembly1_A  TM=7.380E-01  e=1.548E-05  Bacillus subtilis

Foldseek 3Di:
DFDKDKDWDAPVCLVQVLVQVQVVVCVVQVVVVHHGDDSVVCSVVSVCQNVAWTKMFIATPVRHTFWIWIWHADPQAIEGEDTDGHPVCPPVCRSVVRVVVVCVVCVVRDPDYYYDDDPVPVVVVVVCVVSVDDDPPDDDDDDDPDDDDPDDDDDDDDDD